Protein AF-A0A142BVZ5-F1 (afdb_monomer_lite)

pLDDT: mean 81.83, std 17.8, range [36.59, 97.19]

Radius of gyration: 28.66 Å; chains: 1; bounding box: 77×25×73 Å

Foldseek 3Di:
DDDDPDVVVVVVCVCVVVQFFDFLVVLCVVLVHDSVLLVVLVVVDDPSQWDDDPNTITGGPNVSVVSNVVVPPPPPDPPPVNVVVVVVVVVVVVVVVVVVVVVVVVVVVVVVVVVVVVVVVVVVD

Structure (mmCIF, N/CA/C/O backbone):
data_AF-A0A142BVZ5-F1
#
_entry.id   AF-A0A142BVZ5-F1
#
loop_
_atom_site.group_PDB
_atom_site.id
_atom_site.type_symbol
_atom_site.label_atom_id
_atom_site.label_alt_id
_atom_site.label_comp_id
_atom_site.label_asym_id
_atom_site.label_entity_id
_atom_site.label_seq_id
_atom_site.pdbx_PDB_ins_code
_atom_site.Cartn_x
_atom_site.Cartn_y
_atom_site.Cartn_z
_atom_site.occupancy
_atom_site.B_iso_or_equiv
_atom_site.auth_seq_id
_atom_site.auth_comp_id
_atom_site.auth_asym_id
_atom_site.auth_atom_id
_atom_site.pdbx_PDB_model_num
ATOM 1 N N . MET A 1 1 ? -53.509 12.766 3.466 1.00 37.62 1 MET A N 1
ATOM 2 C CA . MET A 1 1 ? -52.337 11.939 3.097 1.00 37.62 1 MET A CA 1
ATOM 3 C C . MET A 1 1 ? -51.128 12.455 3.871 1.00 37.62 1 MET A C 1
ATOM 5 O O . MET A 1 1 ? -50.503 13.413 3.435 1.00 37.62 1 MET A O 1
ATOM 9 N N . LEU A 1 2 ? -50.843 11.902 5.056 1.00 36.59 2 LEU A N 1
ATOM 10 C CA . LEU A 1 2 ? -49.588 12.197 5.755 1.00 36.59 2 LEU A CA 1
ATOM 11 C C . LEU A 1 2 ? -48.468 11.412 5.061 1.00 36.59 2 LEU A C 1
ATOM 13 O O . LEU A 1 2 ? -48.509 10.184 5.027 1.00 36.59 2 LEU A O 1
ATOM 17 N N . ARG A 1 3 ? -47.495 12.117 4.470 1.00 43.59 3 ARG A N 1
ATOM 18 C CA . ARG A 1 3 ? -46.252 11.508 3.979 1.00 43.59 3 ARG A CA 1
ATOM 19 C C . ARG A 1 3 ? -45.476 10.980 5.183 1.00 43.59 3 ARG A C 1
ATOM 21 O O . ARG A 1 3 ? -45.099 11.763 6.051 1.00 43.59 3 ARG A O 1
ATOM 28 N N . LEU A 1 4 ? -45.258 9.668 5.225 1.00 47.41 4 LEU A N 1
ATOM 29 C CA . LEU A 1 4 ? -44.341 9.051 6.178 1.00 47.41 4 LEU A CA 1
ATOM 30 C C . LEU A 1 4 ? -42.916 9.584 5.926 1.00 47.41 4 LEU A C 1
ATOM 32 O O . LEU A 1 4 ? -42.542 9.748 4.759 1.00 47.41 4 LEU A O 1
ATOM 36 N N . PRO A 1 5 ? -42.127 9.875 6.974 1.00 46.41 5 PRO A N 1
ATOM 37 C CA . PRO A 1 5 ? -40.738 10.286 6.816 1.00 46.41 5 PRO A CA 1
ATOM 38 C C . PRO A 1 5 ? -39.908 9.188 6.138 1.00 46.41 5 PRO A C 1
ATOM 40 O O . PRO A 1 5 ? -40.086 8.000 6.401 1.00 46.41 5 PRO A O 1
ATOM 43 N N . ASP A 1 6 ? -38.986 9.598 5.267 1.00 52.34 6 ASP A N 1
ATOM 44 C CA . ASP A 1 6 ? -38.016 8.727 4.597 1.00 52.34 6 ASP A CA 1
ATOM 45 C C . ASP A 1 6 ? -37.140 7.998 5.637 1.00 52.34 6 ASP A C 1
ATOM 47 O O . ASP A 1 6 ? -36.172 8.559 6.166 1.00 52.34 6 ASP A O 1
ATOM 51 N N . GLY A 1 7 ? -37.441 6.720 5.896 1.00 48.06 7 GLY A N 1
ATOM 52 C CA . GLY A 1 7 ? -36.741 5.872 6.874 1.00 48.06 7 GLY A CA 1
ATOM 53 C C . GLY A 1 7 ? -35.233 5.715 6.629 1.00 48.06 7 GLY A C 1
ATOM 54 O O . GLY A 1 7 ? -34.501 5.234 7.485 1.00 48.06 7 GLY A O 1
ATOM 55 N N . ASN A 1 8 ? -34.714 6.174 5.489 1.00 51.53 8 ASN A N 1
ATOM 56 C CA . ASN A 1 8 ? -33.286 6.128 5.178 1.00 51.53 8 ASN A CA 1
ATOM 57 C C . ASN A 1 8 ? -32.448 7.199 5.904 1.00 51.53 8 ASN A C 1
ATOM 59 O O . ASN A 1 8 ? -31.249 6.997 6.115 1.00 51.53 8 ASN A O 1
ATOM 63 N N . LYS A 1 9 ? -33.042 8.337 6.295 1.00 51.41 9 LYS A N 1
ATOM 64 C CA . LYS A 1 9 ? -32.324 9.387 7.046 1.00 51.41 9 LYS A CA 1
ATOM 65 C C . LYS A 1 9 ? -32.260 9.083 8.543 1.00 51.41 9 LYS A C 1
ATOM 67 O O . LYS A 1 9 ? -31.234 9.349 9.166 1.00 51.41 9 LYS A O 1
ATOM 72 N N . GLU A 1 10 ? -33.303 8.472 9.096 1.00 44.53 10 GLU A N 1
ATOM 73 C CA . GLU A 1 10 ? -33.377 8.138 10.524 1.00 44.53 10 GLU A CA 1
ATOM 74 C C . GLU A 1 10 ? -32.419 7.007 10.905 1.00 44.53 10 GLU A C 1
ATOM 76 O O . GLU A 1 10 ? -31.738 7.097 11.923 1.00 44.53 10 GLU A O 1
ATOM 81 N N . VAL A 1 11 ? -32.251 6.000 10.040 1.00 49.66 11 VAL A N 1
ATOM 82 C CA . VAL A 1 11 ? -31.308 4.894 10.279 1.00 49.66 11 VAL A CA 1
ATOM 83 C C . VAL A 1 11 ? -29.858 5.387 10.265 1.00 49.66 11 VAL A C 1
ATOM 85 O O . VAL A 1 11 ? -29.045 4.959 11.082 1.00 49.66 11 VAL A O 1
ATOM 88 N N . LYS A 1 12 ? -29.523 6.339 9.382 1.00 47.94 12 LYS A N 1
ATOM 89 C CA . LYS A 1 12 ? -28.193 6.964 9.356 1.00 47.94 12 LYS A CA 1
ATOM 90 C C . LYS A 1 12 ? -27.907 7.724 10.661 1.00 47.94 12 LYS A C 1
ATOM 92 O O . LYS A 1 12 ? -26.829 7.557 11.224 1.00 47.94 12 LYS A O 1
ATOM 97 N N . ASN A 1 13 ? -28.894 8.470 11.163 1.00 47.91 13 ASN A N 1
ATOM 98 C CA . ASN A 1 13 ? -28.795 9.185 12.437 1.00 47.91 13 ASN A CA 1
ATOM 99 C C . ASN A 1 13 ? -28.770 8.248 13.654 1.00 47.91 13 ASN A C 1
ATOM 101 O O . ASN A 1 13 ? -28.065 8.550 14.606 1.00 47.91 13 ASN A O 1
ATOM 105 N N . MET A 1 14 ? -29.460 7.102 13.643 1.00 41.81 14 MET A N 1
ATOM 106 C CA . MET A 1 14 ? -29.449 6.160 14.775 1.00 41.81 14 MET A CA 1
ATOM 107 C C . MET A 1 14 ? -28.066 5.548 15.028 1.00 41.81 14 MET A C 1
ATOM 109 O O . MET A 1 14 ? -27.658 5.430 16.179 1.00 41.81 14 MET A O 1
ATOM 113 N N . TYR A 1 15 ? -27.320 5.181 13.979 1.00 50.88 15 TYR A N 1
ATOM 114 C CA . TYR A 1 15 ? -25.990 4.577 14.148 1.00 50.88 15 TYR A CA 1
ATOM 115 C C . TYR A 1 15 ? -24.884 5.612 14.410 1.00 50.88 15 TYR A C 1
ATOM 117 O O . TYR A 1 15 ? -23.951 5.307 15.156 1.00 50.88 15 TYR A O 1
ATOM 125 N N . GLU A 1 16 ? -25.005 6.827 13.855 1.00 48.59 16 GLU A N 1
ATOM 126 C CA . GLU A 1 16 ? -24.121 7.963 14.174 1.00 48.59 16 GLU A CA 1
ATOM 127 C C . GLU A 1 16 ? -24.370 8.484 15.608 1.00 48.59 16 GLU A C 1
ATOM 129 O O . GLU A 1 16 ? -23.408 8.759 16.323 1.00 48.59 16 GLU A O 1
ATOM 134 N N . ALA A 1 17 ? -25.626 8.532 16.077 1.00 42.72 17 ALA A N 1
ATOM 135 C CA . ALA A 1 17 ? -25.983 9.001 17.424 1.00 42.72 17 ALA A CA 1
ATOM 136 C C . ALA A 1 17 ? -25.755 7.960 18.536 1.00 42.72 17 ALA A C 1
ATOM 138 O O . ALA A 1 17 ? -25.539 8.338 19.685 1.00 42.72 17 ALA A O 1
ATOM 139 N N . ALA A 1 18 ? -25.766 6.660 18.220 1.00 49.06 18 ALA A N 1
ATOM 140 C CA . ALA A 1 18 ? -25.542 5.596 19.203 1.00 49.06 18 ALA A CA 1
ATOM 141 C C . ALA A 1 18 ? -24.063 5.177 19.363 1.00 49.06 18 ALA A C 1
ATOM 143 O O . ALA A 1 18 ? -23.759 4.304 20.174 1.00 49.06 18 ALA A O 1
ATOM 144 N N . GLY A 1 19 ? -23.127 5.756 18.596 1.00 57.09 19 GLY A N 1
ATOM 145 C CA . GLY A 1 19 ? -21.690 5.464 18.728 1.00 57.09 19 GLY A CA 1
ATOM 146 C C . GLY A 1 19 ? -21.282 4.026 18.363 1.00 57.09 19 GLY A C 1
ATOM 147 O O . GLY A 1 19 ? -20.224 3.556 18.781 1.00 57.09 19 GLY A O 1
ATOM 148 N N . ILE A 1 20 ? -22.109 3.310 17.592 1.00 72.06 20 ILE A N 1
ATOM 149 C CA . ILE A 1 20 ? -21.990 1.851 17.400 1.00 72.06 20 ILE A CA 1
ATOM 150 C C . ILE A 1 20 ? -20.843 1.483 16.437 1.00 72.06 20 ILE A C 1
ATOM 152 O O . ILE A 1 20 ? -20.237 0.417 16.564 1.00 72.06 20 ILE A O 1
ATOM 156 N N . GLY A 1 21 ? -20.471 2.363 15.504 1.00 81.50 21 GLY A N 1
ATOM 157 C CA . GLY A 1 21 ? -19.311 2.129 14.645 1.00 81.50 21 GLY A CA 1
ATOM 158 C C . GLY A 1 21 ? -19.002 3.267 13.678 1.00 81.50 21 GLY A C 1
ATOM 159 O O . GLY A 1 21 ? -19.877 4.034 13.294 1.00 81.50 21 GLY A O 1
ATOM 160 N N . LYS A 1 22 ? -17.736 3.353 13.269 1.00 92.44 22 LYS A N 1
ATOM 161 C CA . LYS A 1 22 ? -17.198 4.343 12.327 1.00 92.44 22 LYS A CA 1
ATOM 162 C C . LYS A 1 22 ? -17.021 3.718 10.950 1.00 92.44 22 LYS A C 1
ATOM 164 O O . LYS A 1 22 ? -16.634 2.558 10.826 1.00 92.44 22 LYS A O 1
ATOM 169 N N . THR A 1 23 ? -17.259 4.472 9.891 1.00 93.44 23 THR A N 1
ATOM 170 C CA . THR A 1 23 ? -16.943 4.030 8.530 1.00 93.44 23 THR A CA 1
ATOM 171 C C . THR A 1 23 ? -15.434 3.863 8.345 1.00 93.44 23 THR A C 1
ATOM 173 O O . THR A 1 23 ? -14.625 4.496 9.024 1.00 93.44 23 THR A O 1
ATOM 176 N N . MET A 1 24 ? -15.023 3.069 7.350 1.00 92.19 24 MET A N 1
ATOM 177 C CA . MET A 1 24 ? -13.597 2.915 7.019 1.00 92.19 24 MET A CA 1
ATOM 178 C C . MET A 1 24 ? -12.882 4.251 6.746 1.00 92.19 24 MET A C 1
ATOM 180 O O . MET A 1 24 ? -11.690 4.356 7.006 1.00 92.19 24 MET A O 1
ATOM 184 N N . LEU A 1 25 ? -13.595 5.255 6.214 1.00 91.81 25 LEU A N 1
ATOM 185 C CA . LEU A 1 25 ? -13.030 6.578 5.930 1.00 91.81 25 LEU A CA 1
ATOM 186 C C . LEU A 1 2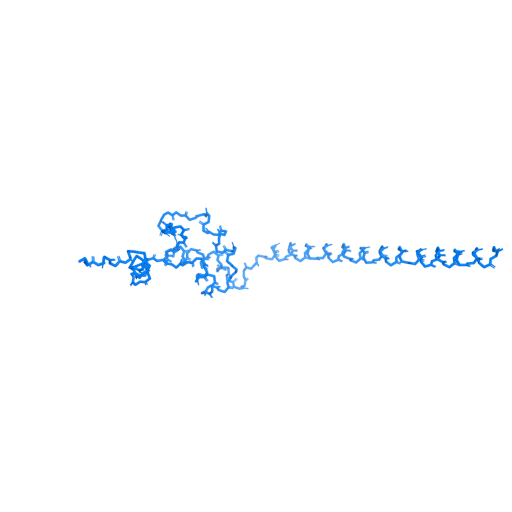5 ? -12.809 7.400 7.208 1.00 91.81 25 LEU A C 1
ATOM 188 O O . LEU A 1 25 ? -11.834 8.135 7.312 1.00 91.81 25 LEU A O 1
ATOM 192 N N . GLU A 1 26 ? -13.710 7.295 8.180 1.00 93.31 26 GLU A N 1
ATOM 193 C CA . GLU A 1 26 ? -13.549 7.974 9.468 1.00 93.31 26 GLU A CA 1
ATOM 194 C C . GLU A 1 26 ? -12.407 7.347 10.260 1.00 93.31 26 GLU A C 1
ATOM 196 O O . GLU A 1 26 ? -11.540 8.063 10.752 1.00 93.31 26 GLU A O 1
ATOM 201 N N . VAL A 1 27 ? -12.340 6.013 10.284 1.00 93.19 27 VAL A N 1
ATOM 202 C CA . VAL A 1 27 ? -11.240 5.285 10.929 1.00 93.19 27 VAL A CA 1
ATOM 203 C C . VAL A 1 27 ? -9.899 5.592 10.261 1.00 93.19 27 VAL A C 1
ATOM 205 O O . VAL A 1 27 ? -8.903 5.767 10.956 1.00 93.19 27 VAL A O 1
ATOM 208 N N . SER A 1 28 ? -9.851 5.705 8.929 1.00 91.69 28 SER A N 1
ATOM 209 C CA . SER A 1 28 ? -8.610 6.042 8.221 1.00 91.69 28 SER A CA 1
ATOM 210 C C . SER A 1 28 ? -8.115 7.448 8.573 1.00 91.69 28 SER A C 1
ATOM 212 O O . SER A 1 28 ? -6.924 7.636 8.806 1.00 91.69 28 SER A O 1
ATOM 214 N N . LYS A 1 29 ? -9.031 8.423 8.666 1.00 91.06 29 LYS A N 1
ATOM 215 C CA . LYS A 1 29 ? -8.713 9.799 9.078 1.00 91.06 29 LYS A CA 1
ATOM 216 C C . LYS A 1 29 ? -8.256 9.868 10.536 1.00 91.06 29 LYS A C 1
ATOM 218 O O . LYS A 1 29 ? -7.262 10.521 10.819 1.00 91.06 29 LYS A O 1
ATOM 223 N N . GLU A 1 30 ? -8.945 9.174 11.440 1.00 90.81 30 GLU A N 1
ATOM 224 C CA . GLU A 1 30 ? -8.607 9.137 12.869 1.00 90.81 30 GLU A CA 1
ATOM 225 C C . GLU A 1 30 ? -7.239 8.502 13.138 1.00 90.81 30 GLU A C 1
ATOM 227 O O . GLU A 1 30 ? -6.494 8.973 13.993 1.00 90.81 30 GLU A O 1
ATOM 232 N N . LEU A 1 31 ? -6.907 7.425 12.422 1.00 88.00 31 LEU A N 1
ATOM 233 C CA . LEU A 1 31 ? -5.663 6.683 12.623 1.00 88.00 31 LEU A CA 1
ATOM 234 C C . LEU A 1 31 ? -4.503 7.183 11.747 1.00 88.00 31 LEU A C 1
ATOM 236 O O . LEU A 1 31 ? -3.395 6.673 11.887 1.00 88.00 31 LEU A O 1
ATOM 240 N N . GLY A 1 32 ? -4.737 8.151 10.855 1.00 85.44 32 GLY A N 1
ATOM 241 C CA . GLY A 1 32 ? -3.710 8.687 9.957 1.00 85.44 32 GLY A CA 1
ATOM 242 C C . GLY A 1 32 ? -3.167 7.663 8.953 1.00 85.44 32 GLY A C 1
ATOM 243 O O . GLY A 1 32 ? -1.992 7.710 8.604 1.00 85.44 32 GLY A O 1
ATOM 244 N N . VAL A 1 33 ? -3.999 6.717 8.504 1.00 86.75 33 VAL A N 1
ATOM 245 C CA . VAL A 1 33 ? -3.617 5.652 7.556 1.00 86.75 33 VAL A CA 1
ATOM 246 C C . VAL A 1 33 ? -4.489 5.677 6.305 1.00 86.75 33 VAL A C 1
ATOM 248 O O . VAL A 1 33 ? -5.544 6.308 6.278 1.00 86.75 33 VAL A O 1
ATOM 251 N N . SER A 1 34 ? -4.084 4.962 5.253 1.00 89.31 34 SER A N 1
ATOM 252 C CA . SER A 1 34 ? -4.913 4.835 4.053 1.00 89.31 34 SER A CA 1
ATOM 253 C C . SER A 1 34 ? -6.157 3.974 4.307 1.00 89.31 34 SER A C 1
ATOM 255 O O . SER A 1 34 ? -6.177 3.071 5.151 1.00 89.31 34 SER A O 1
ATOM 257 N N . LYS A 1 35 ? -7.215 4.213 3.527 1.00 91.81 35 LYS A N 1
ATOM 258 C CA . LYS A 1 35 ? -8.447 3.413 3.585 1.00 91.81 35 LYS A CA 1
ATOM 259 C C . LYS A 1 35 ? -8.199 1.935 3.249 1.00 91.81 35 LYS A C 1
ATOM 261 O O . LYS A 1 35 ? -8.905 1.070 3.763 1.00 91.81 35 LYS A O 1
ATOM 266 N N . ASP A 1 36 ? -7.185 1.635 2.438 1.00 90.44 36 ASP A N 1
ATOM 267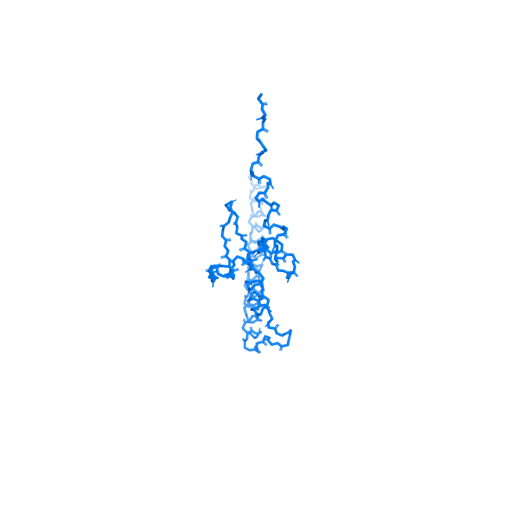 C CA . ASP A 1 36 ? -6.806 0.260 2.096 1.00 90.44 36 ASP A CA 1
ATOM 268 C C . ASP A 1 36 ? -6.163 -0.487 3.263 1.00 90.44 36 ASP A C 1
ATOM 270 O O . ASP A 1 36 ? -6.442 -1.672 3.444 1.00 90.44 36 ASP A O 1
ATOM 274 N N . VAL A 1 37 ? -5.392 0.200 4.111 1.00 88.19 37 VAL A N 1
ATOM 275 C CA . VAL A 1 37 ? -4.880 -0.377 5.365 1.00 88.19 37 VAL A CA 1
ATOM 276 C C . VAL A 1 37 ? -6.046 -0.754 6.277 1.00 88.19 37 VAL A C 1
ATOM 278 O O . VAL A 1 37 ? -6.119 -1.879 6.774 1.00 88.19 37 VAL A O 1
ATOM 281 N N . VAL A 1 38 ? -7.023 0.142 6.429 1.00 92.62 38 VAL A N 1
ATOM 282 C CA . VAL A 1 38 ? -8.243 -0.145 7.199 1.00 92.62 38 VAL A CA 1
ATOM 283 C C . VAL A 1 38 ? -8.993 -1.346 6.607 1.00 92.62 38 VAL A C 1
ATOM 285 O O . VAL A 1 38 ? -9.375 -2.255 7.344 1.00 92.62 38 VAL A O 1
ATOM 288 N N . LYS A 1 39 ? -9.143 -1.405 5.276 1.00 93.50 39 LYS A N 1
ATOM 289 C CA . LYS A 1 39 ? -9.773 -2.529 4.562 1.00 93.50 39 LYS A CA 1
ATOM 290 C C . LYS A 1 39 ? -9.023 -3.846 4.776 1.00 93.50 39 LYS A C 1
ATOM 292 O O . LYS A 1 39 ? -9.660 -4.882 4.941 1.00 93.50 39 LYS A O 1
ATOM 297 N N . TYR A 1 40 ? -7.691 -3.830 4.777 1.00 93.06 40 TYR A N 1
ATOM 298 C CA . TYR A 1 40 ? -6.865 -5.013 5.023 1.00 93.06 40 TYR A CA 1
ATOM 299 C C . TYR A 1 40 ? -7.134 -5.618 6.406 1.00 93.06 40 TYR A C 1
ATOM 301 O O . TYR A 1 40 ? -7.342 -6.827 6.517 1.00 93.06 40 TYR A O 1
ATOM 309 N N . HIS A 1 41 ? -7.200 -4.783 7.445 1.00 91.56 41 HIS A N 1
ATOM 310 C CA . HIS A 1 41 ? -7.530 -5.247 8.792 1.00 91.56 41 HIS A CA 1
ATOM 311 C C . HIS A 1 41 ? -8.995 -5.672 8.917 1.00 91.56 41 HIS A C 1
ATOM 313 O O . HIS A 1 41 ? -9.276 -6.695 9.539 1.00 91.56 41 HIS A O 1
ATOM 319 N N . GLN A 1 42 ? -9.916 -4.941 8.283 1.00 93.19 42 GLN A N 1
ATOM 320 C CA . GLN A 1 42 ? -11.346 -5.245 8.309 1.00 93.19 42 GLN A CA 1
ATOM 321 C C . GLN A 1 42 ? -11.669 -6.637 7.748 1.00 93.19 42 GLN A C 1
ATOM 323 O O . GLN A 1 42 ? -12.526 -7.321 8.298 1.00 93.19 42 GLN A O 1
ATOM 328 N N . ARG A 1 43 ? -10.948 -7.120 6.726 1.00 91.19 43 ARG A N 1
ATOM 329 C CA . ARG A 1 43 ? -11.138 -8.484 6.183 1.00 91.19 43 ARG A CA 1
ATOM 330 C C . ARG A 1 43 ? -10.909 -9.604 7.205 1.00 91.19 43 ARG A C 1
ATOM 332 O O . ARG A 1 43 ? -11.347 -10.722 6.971 1.00 91.19 43 ARG A O 1
ATOM 339 N N . LYS A 1 44 ? -10.204 -9.319 8.303 1.00 89.88 44 LYS A N 1
ATOM 340 C CA . LYS A 1 44 ? -9.872 -10.274 9.373 1.00 89.88 44 LYS A CA 1
ATOM 341 C C . LYS A 1 44 ? -10.713 -10.049 10.637 1.00 89.88 44 LYS A C 1
ATOM 343 O O . LYS A 1 44 ? -10.362 -10.559 11.702 1.00 89.88 44 LYS A O 1
ATOM 348 N N . MET A 1 45 ? -11.760 -9.228 10.546 1.00 91.62 45 MET A N 1
ATOM 349 C CA . MET A 1 45 ? -12.621 -8.886 11.673 1.00 91.62 45 MET A CA 1
ATOM 350 C C . MET A 1 45 ? -13.818 -9.821 11.791 1.00 91.62 45 MET A C 1
ATOM 352 O O . MET A 1 45 ? -14.356 -10.293 10.792 1.00 91.62 45 MET A O 1
ATOM 356 N N . ASN A 1 46 ? -14.254 -10.049 13.027 1.00 91.69 46 ASN A N 1
ATOM 357 C CA . ASN A 1 46 ? -15.516 -10.730 13.318 1.00 91.69 46 ASN A CA 1
ATOM 358 C C . ASN A 1 46 ? -16.683 -9.725 13.429 1.00 91.69 46 ASN A C 1
ATOM 360 O O . ASN A 1 46 ? -16.492 -8.509 13.335 1.00 91.69 46 ASN A O 1
ATOM 364 N N . SER A 1 47 ? -17.895 -10.235 13.653 1.00 86.31 47 SER A N 1
ATOM 365 C CA . SER A 1 47 ? -19.128 -9.441 13.778 1.00 86.31 47 SER A CA 1
ATOM 366 C C . SER A 1 47 ? -19.127 -8.443 14.942 1.00 86.31 47 SER A C 1
ATOM 368 O O . SER A 1 47 ? -19.854 -7.456 14.895 1.00 86.31 47 SER A O 1
ATOM 370 N N . ASN A 1 48 ? -18.305 -8.668 15.971 1.00 88.06 48 ASN A N 1
ATOM 371 C CA . ASN A 1 48 ? -18.183 -7.765 17.121 1.00 88.06 48 ASN A CA 1
ATOM 372 C C . ASN A 1 48 ? -17.216 -6.602 16.834 1.00 88.06 48 ASN A C 1
ATOM 374 O O . ASN A 1 48 ? -17.212 -5.589 17.533 1.00 88.06 48 ASN A O 1
ATOM 378 N N . GLU A 1 49 ? -16.381 -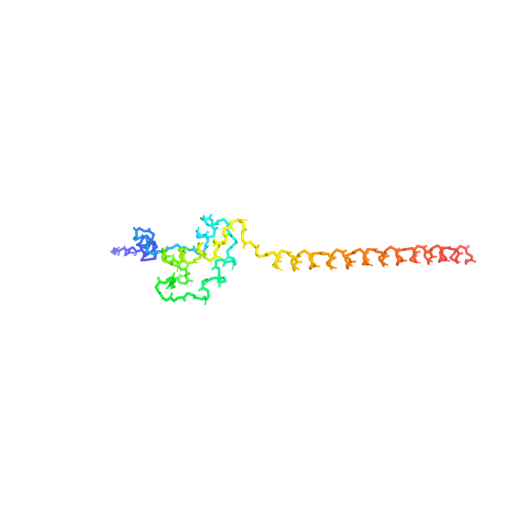6.742 15.805 1.00 90.88 49 GLU A N 1
ATOM 379 C CA . GLU A 1 49 ? -15.345 -5.789 15.406 1.00 90.88 49 GLU A CA 1
ATOM 380 C C . GLU A 1 49 ? -15.752 -4.979 14.165 1.00 90.88 49 GLU A C 1
ATOM 382 O O . GLU A 1 49 ? -15.392 -3.807 14.037 1.00 90.88 49 GLU A O 1
ATOM 387 N N . SER A 1 50 ? -16.526 -5.576 13.255 1.00 93.38 50 SER A N 1
ATOM 388 C CA . SER A 1 50 ? -17.099 -4.883 12.102 1.00 93.38 50 SER A CA 1
ATOM 389 C C . SER A 1 50 ? -18.449 -5.463 11.703 1.00 93.38 50 SER A C 1
ATOM 391 O O . SER A 1 50 ? -18.679 -6.664 11.822 1.00 93.38 50 SER A O 1
ATOM 393 N N . PHE A 1 51 ? -19.318 -4.615 11.165 1.00 91.25 51 PHE A N 1
ATOM 394 C CA . PHE A 1 51 ? -20.622 -5.020 10.653 1.00 91.25 51 PHE A CA 1
ATOM 395 C C . PHE A 1 51 ? -20.974 -4.252 9.379 1.00 91.25 51 PHE A C 1
ATOM 397 O O . PHE A 1 51 ? -20.394 -3.207 9.067 1.00 91.25 51 PHE A O 1
ATOM 404 N N . LYS A 1 52 ? -21.930 -4.785 8.615 1.00 91.19 52 LYS A N 1
ATOM 405 C CA . LYS A 1 52 ? -22.453 -4.150 7.404 1.00 91.19 52 LYS A CA 1
ATOM 406 C C . LYS A 1 52 ? -23.871 -3.653 7.665 1.00 91.19 52 LYS A C 1
ATOM 408 O O . LYS A 1 52 ? -24.719 -4.433 8.079 1.00 91.19 52 LYS A O 1
ATOM 413 N N . ALA A 1 53 ? -24.129 -2.383 7.379 1.00 86.88 53 ALA A N 1
ATOM 414 C CA . ALA A 1 53 ? -25.451 -1.765 7.467 1.00 86.88 53 ALA A CA 1
ATOM 415 C C . ALA A 1 53 ? -25.651 -0.833 6.265 1.00 86.88 53 ALA A C 1
ATOM 417 O O . ALA A 1 53 ? -24.725 -0.127 5.865 1.00 86.88 53 ALA A O 1
ATOM 418 N N . ASN A 1 54 ? -26.831 -0.862 5.639 1.00 84.88 54 ASN A N 1
ATOM 419 C CA . ASN A 1 54 ? -27.169 -0.043 4.461 1.00 84.88 54 ASN A CA 1
ATOM 420 C C . ASN A 1 54 ? -26.096 -0.077 3.351 1.00 84.88 54 ASN A C 1
ATOM 422 O O . ASN A 1 54 ? -25.697 0.949 2.803 1.00 84.88 54 ASN A O 1
ATOM 426 N N . GLY A 1 55 ? -25.554 -1.268 3.068 1.00 84.12 55 GLY A N 1
ATOM 427 C CA . GLY A 1 55 ? -24.509 -1.459 2.055 1.00 84.12 55 GLY A CA 1
ATOM 428 C C . GLY A 1 55 ? -23.112 -0.952 2.444 1.00 84.12 55 GLY A C 1
ATOM 429 O O . GLY A 1 55 ? -22.159 -1.211 1.710 1.00 84.12 55 GLY A O 1
ATOM 430 N N . LYS A 1 56 ? -22.954 -0.292 3.596 1.00 86.94 56 LYS A N 1
ATOM 431 C CA . LYS A 1 56 ? -21.687 0.250 4.102 1.00 86.94 56 LYS A CA 1
ATOM 432 C C . LYS A 1 56 ? -21.119 -0.620 5.217 1.00 86.94 56 LYS A C 1
ATOM 434 O O . LYS A 1 56 ? -21.857 -1.275 5.945 1.00 86.94 56 LYS A O 1
ATOM 439 N N . ILE A 1 57 ? -19.794 -0.618 5.337 1.00 89.75 57 ILE A N 1
ATOM 440 C CA . ILE A 1 57 ? -19.080 -1.306 6.415 1.00 89.75 57 ILE A CA 1
ATOM 441 C C . ILE A 1 57 ? -18.769 -0.298 7.515 1.00 89.75 57 ILE A C 1
ATOM 443 O O . ILE A 1 57 ? -18.196 0.764 7.245 1.00 89.75 57 ILE A O 1
ATOM 447 N N . TYR A 1 58 ? -19.109 -0.684 8.736 1.00 93.06 58 TYR A N 1
ATOM 448 C CA . TYR A 1 58 ? -18.844 0.043 9.962 1.00 93.06 58 TYR A CA 1
ATOM 449 C C . TYR A 1 58 ? -17.907 -0.781 10.841 1.00 93.06 58 TYR A C 1
ATOM 451 O O . TYR A 1 58 ? -17.999 -2.007 10.909 1.00 93.06 58 TYR A O 1
ATOM 459 N N . ILE A 1 59 ? -16.980 -0.094 11.490 1.00 93.81 59 ILE A N 1
ATOM 460 C CA . ILE A 1 59 ? -15.982 -0.653 12.390 1.00 93.81 59 ILE A CA 1
ATOM 461 C C . ILE A 1 59 ? -16.357 -0.216 13.797 1.00 93.81 59 ILE A C 1
ATOM 463 O O . ILE A 1 59 ? -16.459 0.981 14.071 1.00 93.81 59 ILE A O 1
ATOM 467 N N . THR A 1 60 ? -16.576 -1.178 14.683 1.00 94.12 60 THR A N 1
ATOM 468 C CA . THR A 1 60 ? -16.936 -0.895 16.075 1.00 94.12 60 THR A CA 1
ATOM 469 C C . THR A 1 60 ? -15.732 -0.312 16.823 1.00 94.12 60 THR A C 1
ATOM 471 O O . THR A 1 60 ? -14.589 -0.457 16.373 1.00 94.12 60 THR A O 1
ATOM 474 N N . PRO A 1 61 ? -15.921 0.296 18.006 1.00 91.25 61 PRO A N 1
ATOM 475 C CA . PRO A 1 61 ? -14.800 0.732 18.840 1.00 91.25 61 PRO A CA 1
ATOM 476 C C . PRO A 1 61 ? -13.777 -0.385 19.129 1.00 91.25 61 PRO A C 1
ATOM 478 O O . PRO A 1 61 ? -12.570 -0.133 19.146 1.00 91.25 61 PRO A O 1
ATOM 481 N N . ALA A 1 62 ? -14.237 -1.634 19.282 1.00 90.19 62 ALA A N 1
ATOM 482 C CA . ALA A 1 62 ? -13.368 -2.801 19.443 1.00 90.19 62 ALA A CA 1
ATOM 483 C C . ALA A 1 62 ? -12.533 -3.074 18.179 1.00 90.19 62 ALA A C 1
ATOM 485 O O . ALA A 1 62 ? -11.318 -3.276 18.272 1.00 90.19 62 ALA A O 1
ATOM 486 N N . GLY A 1 63 ? -13.150 -2.996 16.995 1.00 91.88 63 GLY A N 1
ATOM 487 C CA . GLY A 1 63 ? -12.447 -3.094 15.716 1.00 91.88 63 GLY A CA 1
ATOM 488 C C . GLY A 1 63 ? -11.412 -1.981 15.527 1.00 91.88 63 GLY A C 1
ATOM 489 O O . GLY A 1 63 ? -10.279 -2.255 15.129 1.00 91.88 63 GLY A O 1
ATOM 490 N N . VAL A 1 64 ? -11.744 -0.738 15.897 1.00 92.25 64 VAL A N 1
ATOM 491 C CA . VAL A 1 64 ? -10.802 0.396 15.849 1.00 92.25 64 VAL A CA 1
ATOM 492 C C . VAL A 1 64 ? -9.615 0.157 16.781 1.00 92.25 64 VAL A C 1
ATOM 494 O O . VAL A 1 64 ? -8.470 0.346 16.369 1.00 92.25 64 VAL A O 1
ATOM 497 N N . LYS A 1 65 ? -9.848 -0.329 18.009 1.00 90.25 65 LYS A N 1
ATOM 498 C CA . LYS A 1 65 ? -8.778 -0.669 18.961 1.00 90.25 65 LYS A CA 1
ATOM 499 C C . LYS A 1 65 ? -7.867 -1.776 18.423 1.00 90.25 65 LYS A C 1
ATOM 501 O O . LYS A 1 65 ? -6.652 -1.678 18.558 1.00 90.25 65 LYS A O 1
ATOM 506 N N . LYS A 1 66 ? -8.426 -2.789 17.754 1.00 90.06 66 LYS A N 1
ATOM 507 C CA . LYS A 1 66 ? -7.655 -3.862 17.105 1.00 90.06 66 LYS A CA 1
ATOM 508 C C . LYS A 1 66 ? -6.777 -3.346 15.966 1.00 90.06 66 LYS A C 1
ATOM 510 O O . LYS A 1 66 ? -5.609 -3.730 15.890 1.00 90.06 66 LYS A O 1
ATOM 515 N N . ILE A 1 67 ? -7.297 -2.450 15.120 1.00 90.06 67 ILE A N 1
ATOM 516 C CA . ILE A 1 67 ? -6.491 -1.782 14.084 1.00 90.06 67 ILE A CA 1
ATOM 517 C C . ILE A 1 67 ? -5.389 -0.967 14.753 1.00 90.06 67 ILE A C 1
ATOM 519 O O . ILE A 1 67 ? -4.223 -1.144 14.430 1.00 90.06 67 ILE A O 1
ATOM 523 N N . LYS A 1 68 ? -5.734 -0.131 15.736 1.00 88.00 68 LYS A N 1
ATOM 524 C CA . LYS A 1 68 ? -4.776 0.713 16.456 1.00 88.00 68 LYS A CA 1
ATOM 525 C C . LYS A 1 68 ? -3.657 -0.101 17.108 1.00 88.00 68 LYS A C 1
ATOM 527 O O . LYS A 1 68 ? -2.509 0.308 17.023 1.00 88.00 68 LYS A O 1
ATOM 532 N N . ASN A 1 69 ? -3.964 -1.255 17.697 1.00 84.88 69 ASN A N 1
ATOM 533 C CA . ASN A 1 69 ? -2.963 -2.163 18.266 1.00 84.88 69 ASN A CA 1
ATOM 534 C C . ASN A 1 69 ? -2.111 -2.843 17.188 1.00 84.88 69 ASN A C 1
ATOM 536 O O . ASN A 1 69 ? -0.931 -3.067 17.403 1.00 84.88 69 ASN A O 1
ATOM 540 N N . SER A 1 70 ? -2.691 -3.148 16.026 1.00 81.44 70 SER A N 1
ATOM 541 C CA . SER A 1 70 ? -1.939 -3.708 14.895 1.00 81.44 70 SER A CA 1
ATOM 542 C C . SER A 1 70 ? -1.018 -2.673 14.235 1.00 81.44 70 SER A C 1
ATOM 544 O O . SER A 1 70 ? 0.018 -3.037 13.687 1.00 81.44 70 SER A O 1
ATOM 546 N N . LEU A 1 71 ? -1.411 -1.394 14.272 1.00 80.44 71 LEU A N 1
ATOM 547 C CA . LEU A 1 71 ? -0.629 -0.255 13.784 1.00 80.44 71 LEU A CA 1
ATOM 548 C C . LEU A 1 71 ? 0.422 0.207 14.791 1.00 80.44 71 LEU A C 1
ATOM 550 O O . LEU A 1 71 ? 1.475 0.688 14.384 1.00 80.44 71 LEU A O 1
ATOM 554 N N . ARG A 1 72 ? 0.144 0.072 16.096 1.00 65.88 72 ARG A N 1
ATOM 555 C CA . ARG A 1 72 ? 1.132 0.240 17.162 1.00 65.88 72 ARG A CA 1
ATOM 556 C C . ARG A 1 72 ? 2.109 -0.929 1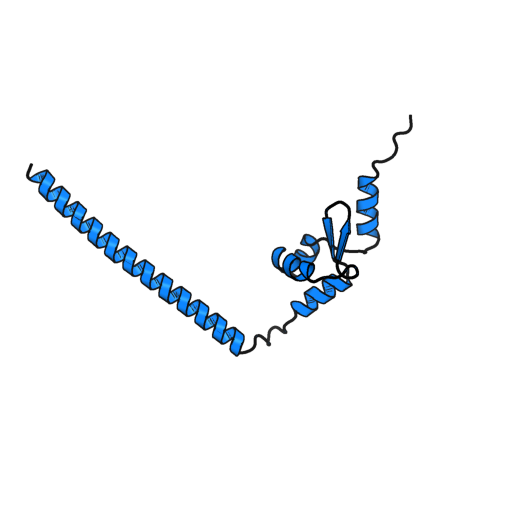7.112 1.00 65.88 72 ARG A C 1
ATOM 558 O O . ARG A 1 72 ? 2.049 -1.856 17.907 1.00 65.88 72 ARG A O 1
ATOM 565 N N . LYS A 1 73 ? 3.028 -0.845 16.161 1.00 58.59 73 LYS A N 1
ATOM 566 C CA . LYS A 1 73 ? 4.419 -1.099 16.483 1.00 58.59 73 LYS A CA 1
ATOM 567 C C . LYS A 1 73 ? 4.931 0.224 16.999 1.00 58.59 73 LYS A C 1
ATOM 569 O O . LYS A 1 73 ? 4.808 1.252 16.334 1.00 58.59 73 LYS A O 1
ATOM 574 N N . ASP A 1 74 ? 5.359 0.210 18.241 1.00 55.53 74 ASP A N 1
ATOM 575 C CA . ASP A 1 74 ? 6.102 1.285 18.876 1.00 55.53 74 ASP A CA 1
ATOM 576 C C . ASP A 1 74 ? 7.082 1.822 17.825 1.00 55.53 74 ASP A C 1
ATOM 578 O O . ASP A 1 74 ? 7.696 1.033 17.105 1.00 55.53 74 ASP A O 1
ATOM 582 N N . LYS A 1 75 ? 7.169 3.146 17.649 1.00 50.53 75 LYS A N 1
ATOM 583 C CA . LYS A 1 75 ? 7.981 3.771 16.583 1.00 50.53 75 LYS A CA 1
ATOM 584 C C . LYS A 1 75 ? 9.456 3.312 16.578 1.00 50.53 75 LYS A C 1
ATOM 586 O O . LYS A 1 75 ? 10.164 3.605 15.626 1.00 50.53 75 LYS A O 1
ATOM 591 N N . GLU A 1 76 ? 9.876 2.594 17.615 1.00 54.69 76 GLU A N 1
ATOM 592 C CA . GLU A 1 76 ? 11.200 2.028 17.869 1.00 54.69 76 GLU A CA 1
ATOM 593 C C . GLU A 1 76 ? 11.335 0.528 17.507 1.00 5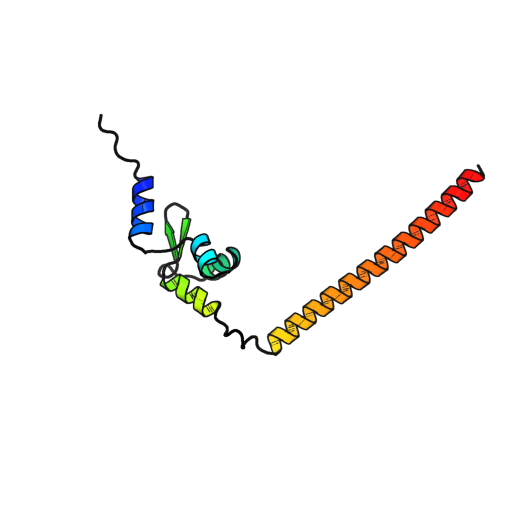4.69 76 GLU A C 1
ATOM 595 O O . GLU A 1 76 ? 12.412 -0.033 17.666 1.00 54.69 76 GLU A O 1
ATOM 600 N N . PHE A 1 77 ? 10.282 -0.147 17.019 1.00 48.34 77 PHE A N 1
ATOM 601 C CA . PHE A 1 77 ? 10.251 -1.612 16.841 1.00 48.34 77 PHE A CA 1
ATOM 602 C C . PHE A 1 77 ? 9.867 -2.067 15.422 1.00 48.34 77 PHE A C 1
ATOM 604 O O . PHE A 1 77 ? 9.082 -3.006 15.225 1.00 48.34 77 PHE A O 1
ATOM 611 N N . TYR A 1 78 ? 10.456 -1.470 14.387 1.00 56.38 78 TYR A N 1
ATOM 612 C CA . TYR A 1 78 ? 10.738 -2.304 13.222 1.00 56.38 78 TYR A CA 1
ATOM 613 C C . TYR A 1 78 ? 11.919 -3.191 13.604 1.00 56.38 78 TYR A C 1
ATOM 615 O O . TYR A 1 78 ? 12.951 -2.703 14.051 1.00 56.38 78 TYR A O 1
ATOM 623 N N . SER A 1 79 ? 11.752 -4.515 13.526 1.00 65.00 79 SER A N 1
ATOM 624 C CA . SER A 1 79 ? 12.881 -5.401 13.797 1.00 65.00 79 SER A CA 1
ATOM 625 C C . SER A 1 79 ? 14.010 -5.027 12.840 1.00 65.00 79 SER A C 1
ATOM 627 O O . SER A 1 79 ? 13.747 -4.794 11.661 1.00 65.00 79 SER A O 1
ATOM 629 N N . VAL A 1 80 ? 15.256 -5.008 13.317 1.00 65.75 80 VAL A N 1
ATOM 630 C CA . VAL A 1 80 ? 16.435 -4.728 12.474 1.00 65.75 80 VAL A CA 1
ATOM 631 C C . VAL A 1 80 ? 16.394 -5.570 11.190 1.00 65.75 80 VAL A C 1
ATOM 633 O O . VAL A 1 80 ? 16.672 -5.084 10.105 1.00 65.75 80 VAL A O 1
ATOM 636 N N . THR A 1 81 ? 15.905 -6.811 11.280 1.00 72.31 81 THR A N 1
ATOM 637 C CA . THR A 1 81 ? 15.690 -7.706 10.133 1.00 72.31 81 THR A CA 1
ATOM 638 C C . THR A 1 81 ? 14.674 -7.198 9.105 1.00 72.31 81 THR A C 1
ATOM 640 O O . THR A 1 81 ? 14.855 -7.421 7.910 1.00 72.31 81 THR A O 1
ATOM 643 N N . PHE A 1 82 ? 13.600 -6.538 9.540 1.00 74.62 82 PHE A N 1
ATOM 644 C CA . PHE A 1 82 ? 12.622 -5.926 8.647 1.00 74.62 82 PHE A CA 1
ATOM 645 C C . PHE A 1 82 ? 13.217 -4.701 7.960 1.00 74.62 82 PHE A C 1
ATOM 647 O O . PHE A 1 82 ? 13.099 -4.591 6.744 1.00 74.62 82 PHE A O 1
ATOM 654 N N . GLU A 1 83 ? 13.889 -3.828 8.711 1.00 77.50 83 GLU A N 1
ATOM 655 C CA . GLU A 1 83 ? 14.535 -2.640 8.147 1.00 77.50 83 GLU A CA 1
ATOM 656 C C . GLU A 1 83 ? 15.621 -3.028 7.145 1.00 77.50 83 GLU A C 1
ATOM 658 O O . GLU A 1 83 ? 15.599 -2.552 6.015 1.00 77.50 83 GLU A O 1
ATOM 663 N N . SER A 1 84 ? 16.502 -3.972 7.491 1.00 79.69 84 SER A N 1
ATOM 664 C CA . SER A 1 84 ? 17.531 -4.473 6.575 1.00 79.69 84 SER A CA 1
ATOM 665 C C . SER A 1 84 ? 16.933 -5.096 5.314 1.00 79.69 84 SER A C 1
ATOM 667 O O . SER A 1 84 ? 17.427 -4.849 4.217 1.00 79.69 84 SER A O 1
ATOM 669 N N . LYS A 1 85 ? 15.843 -5.869 5.436 1.00 84.69 85 LYS A N 1
ATOM 670 C CA . LYS A 1 85 ? 15.159 -6.443 4.268 1.00 84.69 85 LYS A CA 1
ATOM 671 C C . LYS A 1 85 ? 14.551 -5.358 3.380 1.00 84.69 85 LYS A C 1
ATOM 673 O O . LYS A 1 85 ? 14.614 -5.465 2.160 1.00 84.69 85 LYS A O 1
ATOM 678 N N . LEU A 1 86 ? 13.965 -4.330 3.983 1.00 87.25 86 LEU A N 1
ATOM 679 C CA . LEU A 1 86 ? 13.330 -3.233 3.262 1.00 87.25 86 LEU A CA 1
ATOM 680 C C . LEU A 1 86 ? 14.379 -2.354 2.565 1.00 87.25 86 LEU A C 1
ATOM 682 O O . LEU A 1 86 ? 14.203 -2.012 1.400 1.00 87.25 86 LEU A O 1
ATOM 686 N N . MET A 1 87 ? 15.502 -2.079 3.230 1.00 88.38 87 MET A N 1
ATOM 687 C CA . MET A 1 87 ? 16.648 -1.386 2.637 1.00 88.38 87 MET A CA 1
ATOM 688 C C . MET A 1 87 ? 17.247 -2.170 1.468 1.00 88.38 87 MET A C 1
ATOM 690 O O . MET A 1 87 ? 17.413 -1.604 0.395 1.00 88.38 87 MET A O 1
ATOM 694 N N . SER A 1 88 ? 17.452 -3.482 1.621 1.00 89.88 88 SER A N 1
ATOM 695 C CA . SER A 1 88 ? 17.923 -4.342 0.526 1.00 89.88 88 SER A CA 1
ATOM 696 C C . SER A 1 88 ? 16.991 -4.293 -0.689 1.00 89.88 88 SER A C 1
ATOM 698 O O . SER A 1 88 ? 17.464 -4.168 -1.813 1.00 89.88 88 SER A O 1
ATOM 700 N N . GLN A 1 89 ? 15.670 -4.322 -0.485 1.00 93.50 89 GLN A N 1
ATOM 701 C CA . GLN A 1 89 ? 14.712 -4.199 -1.589 1.00 93.50 89 GLN A CA 1
ATOM 702 C C . GLN A 1 89 ? 14.756 -2.821 -2.261 1.00 93.50 89 GLN A C 1
ATOM 704 O O . GLN A 1 89 ? 14.578 -2.724 -3.474 1.00 93.50 89 GLN A O 1
ATOM 709 N N . ILE A 1 90 ? 14.979 -1.752 -1.492 1.00 94.19 90 ILE A N 1
ATOM 710 C CA . ILE A 1 90 ? 15.149 -0.399 -2.036 1.00 94.19 90 ILE A CA 1
ATOM 711 C C . ILE A 1 90 ? 16.423 -0.317 -2.877 1.00 94.19 90 ILE A C 1
ATOM 713 O O . ILE A 1 90 ? 16.399 0.274 -3.957 1.00 94.19 90 ILE A O 1
ATOM 717 N N . ASP A 1 91 ? 17.516 -0.911 -2.411 1.00 93.56 91 ASP A N 1
ATOM 718 C CA . ASP A 1 91 ? 18.788 -0.895 -3.127 1.00 93.56 91 ASP A CA 1
ATOM 719 C C . ASP A 1 91 ? 18.710 -1.702 -4.431 1.00 93.56 91 ASP A C 1
ATOM 721 O O . ASP A 1 91 ? 19.155 -1.216 -5.473 1.00 93.56 91 ASP A O 1
ATOM 725 N N . ASP A 1 92 ? 18.029 -2.853 -4.426 1.00 94.12 92 ASP A N 1
ATOM 726 C CA . ASP A 1 92 ? 17.746 -3.625 -5.643 1.00 94.12 92 ASP A CA 1
ATOM 727 C C . ASP A 1 92 ? 16.922 -2.811 -6.653 1.00 94.12 92 ASP A C 1
ATOM 729 O O . ASP A 1 92 ? 17.216 -2.788 -7.852 1.00 94.12 92 ASP A O 1
ATOM 733 N N . LEU A 1 93 ? 15.889 -2.102 -6.182 1.00 94.81 93 LEU A N 1
ATOM 734 C CA . LEU A 1 93 ? 15.071 -1.234 -7.033 1.00 94.81 93 LEU A CA 1
ATOM 735 C C . LEU A 1 93 ? 15.895 -0.093 -7.639 1.00 94.81 93 LEU A C 1
ATOM 737 O O . LEU A 1 93 ? 15.764 0.184 -8.831 1.00 94.81 93 LEU A O 1
ATOM 741 N N . ARG A 1 94 ? 16.767 0.539 -6.847 1.00 92.56 94 ARG A N 1
ATOM 742 C CA . ARG A 1 94 ? 17.660 1.611 -7.311 1.00 92.56 94 ARG A CA 1
ATOM 743 C C . ARG A 1 94 ? 18.665 1.112 -8.342 1.00 92.56 94 ARG A C 1
ATOM 745 O O . ARG A 1 94 ? 18.866 1.775 -9.354 1.00 92.56 94 ARG A O 1
ATOM 752 N N . SER A 1 95 ? 19.259 -0.058 -8.115 1.00 93.56 95 SER A N 1
ATOM 753 C CA . SER A 1 95 ? 20.193 -0.674 -9.062 1.00 93.56 95 SER A CA 1
ATOM 754 C C . SER A 1 95 ? 19.514 -0.980 -10.400 1.00 93.56 95 SER A C 1
ATOM 756 O O . SER A 1 95 ? 20.030 -0.627 -11.462 1.00 93.56 95 SER A O 1
ATOM 758 N N . ASN A 1 96 ? 18.303 -1.544 -10.356 1.00 93.94 96 ASN A N 1
ATOM 759 C CA . ASN A 1 96 ? 17.514 -1.810 -11.557 1.00 93.94 96 ASN A CA 1
ATOM 760 C C . ASN A 1 96 ? 17.143 -0.526 -12.307 1.00 93.94 96 ASN A C 1
ATOM 762 O O . ASN A 1 96 ? 17.214 -0.493 -13.536 1.00 93.94 96 ASN A O 1
ATOM 766 N N . GLN A 1 97 ? 16.769 0.532 -11.583 1.00 95.38 97 GLN A N 1
ATOM 767 C CA . GLN A 1 97 ? 16.477 1.828 -12.188 1.00 95.38 97 GLN A CA 1
ATOM 768 C C . GLN A 1 97 ? 17.709 2.393 -12.908 1.00 95.38 97 GLN A C 1
ATOM 770 O O . GLN A 1 97 ? 17.613 2.746 -14.082 1.00 95.38 97 GLN A O 1
ATOM 775 N N . TRP A 1 98 ? 18.868 2.393 -12.246 1.00 94.69 98 TRP A N 1
ATOM 776 C CA . TRP A 1 98 ? 20.123 2.863 -12.834 1.00 94.69 98 TRP A CA 1
ATOM 777 C C . TRP A 1 98 ? 20.505 2.077 -14.099 1.00 94.69 98 TRP A C 1
ATOM 779 O O . TRP A 1 98 ? 20.887 2.656 -15.115 1.00 94.69 98 TRP A O 1
ATOM 789 N N . HIS A 1 99 ? 20.329 0.752 -14.084 1.00 93.50 99 HIS A N 1
ATOM 790 C CA . HIS A 1 99 ? 20.593 -0.093 -15.254 1.00 93.50 99 HIS A CA 1
ATOM 791 C C . HIS A 1 99 ? 19.670 0.220 -16.437 1.00 93.50 99 HIS A C 1
ATOM 793 O O . HIS A 1 99 ? 20.098 0.205 -17.594 1.00 93.50 99 HIS A O 1
ATOM 799 N N . HIS A 1 100 ? 18.393 0.501 -16.171 1.00 94.94 100 HIS A N 1
ATOM 800 C CA . HIS A 1 100 ? 17.454 0.913 -17.212 1.00 94.94 100 HIS A CA 1
ATOM 801 C C . HIS A 1 100 ? 17.802 2.286 -17.791 1.00 94.94 100 HIS A C 1
ATOM 803 O O . HIS A 1 100 ? 17.773 2.438 -19.011 1.00 94.94 100 HIS A O 1
ATOM 809 N N . GLU A 1 101 ? 18.174 3.253 -16.951 1.00 95.12 101 GLU A N 1
ATOM 810 C CA . GLU A 1 101 ? 18.624 4.580 -17.389 1.00 95.12 101 GLU A CA 1
ATOM 811 C C . GLU A 1 101 ? 19.846 4.474 -18.311 1.00 95.12 101 GLU A C 1
ATOM 813 O O . GLU A 1 101 ? 19.845 5.033 -19.409 1.00 95.12 101 GLU A O 1
ATOM 818 N N . TRP A 1 102 ? 20.836 3.661 -17.935 1.00 95.69 102 TRP A N 1
ATOM 819 C CA . TRP A 1 102 ? 22.029 3.444 -18.754 1.00 95.69 102 TRP A CA 1
ATOM 820 C C . TRP A 1 102 ? 21.709 2.814 -20.119 1.00 95.69 102 TRP A C 1
ATOM 822 O O . TRP A 1 102 ? 22.217 3.247 -21.154 1.00 95.69 102 TRP A O 1
ATOM 832 N N . LYS A 1 103 ? 20.818 1.812 -20.151 1.00 96.06 103 LYS A N 1
ATOM 833 C CA . LYS A 1 103 ? 20.368 1.196 -21.411 1.00 96.06 103 LYS A CA 1
ATOM 834 C C . LYS A 1 103 ? 19.631 2.178 -22.317 1.00 96.06 103 LYS A C 1
ATOM 836 O O . LYS A 1 103 ? 19.808 2.119 -23.531 1.00 96.06 103 LYS A O 1
ATOM 841 N N . LEU A 1 104 ? 18.798 3.047 -21.748 1.00 96.88 104 LEU A N 1
ATOM 842 C CA . LEU A 1 104 ? 18.104 4.082 -22.513 1.00 96.88 104 LEU A CA 1
ATOM 843 C C . LEU A 1 104 ? 19.098 5.066 -23.132 1.00 96.88 104 LEU A C 1
ATOM 845 O O . LEU A 1 104 ? 18.950 5.414 -24.301 1.00 96.88 104 LEU A O 1
ATOM 849 N N . GLU A 1 105 ? 20.137 5.454 -22.393 1.00 95.81 105 GLU A N 1
ATOM 850 C CA . GLU A 1 105 ? 21.188 6.326 -22.918 1.00 95.81 105 GLU A CA 1
ATOM 851 C C . GLU A 1 105 ? 21.955 5.670 -24.081 1.00 95.81 105 GLU A C 1
ATOM 853 O O . GLU A 1 105 ? 22.190 6.308 -25.109 1.00 95.81 105 GLU A O 1
ATOM 858 N N . ASP A 1 106 ? 22.304 4.385 -23.962 1.00 97.00 106 ASP A N 1
ATOM 859 C CA . ASP A 1 106 ? 22.969 3.637 -25.037 1.00 97.00 106 ASP A CA 1
ATOM 860 C C . ASP A 1 106 ? 22.095 3.534 -26.299 1.00 97.00 106 ASP A C 1
ATOM 862 O O . ASP A 1 106 ? 22.566 3.766 -27.416 1.00 97.00 10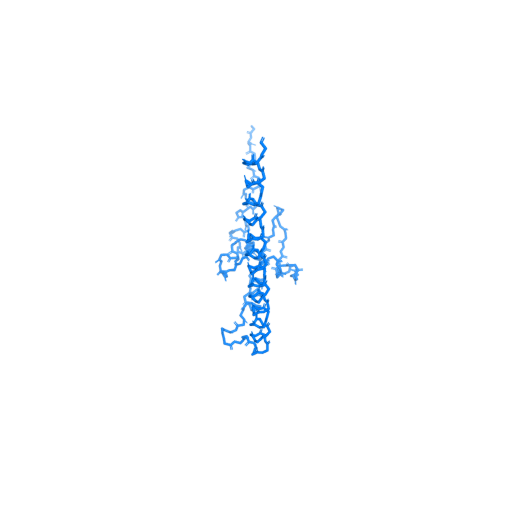6 ASP A O 1
ATOM 866 N N . VAL A 1 107 ? 20.799 3.248 -26.134 1.00 97.00 107 VAL A N 1
ATOM 867 C CA . VAL A 1 107 ? 19.844 3.219 -27.253 1.00 97.00 107 VAL A CA 1
ATOM 868 C C . VAL A 1 107 ? 19.707 4.600 -27.897 1.00 97.00 107 VAL A C 1
ATOM 870 O O . VAL A 1 107 ? 19.733 4.688 -29.123 1.00 97.00 107 VAL A O 1
ATOM 873 N N . SER A 1 108 ? 19.632 5.672 -27.104 1.00 97.00 108 SER A N 1
ATOM 874 C CA . SER A 1 108 ? 19.557 7.045 -27.620 1.00 97.00 108 SER A CA 1
ATOM 875 C C . SER A 1 108 ? 20.776 7.390 -28.476 1.00 97.00 108 SER A C 1
ATOM 877 O O . SER A 1 108 ? 20.627 7.866 -29.597 1.00 97.00 108 SER A O 1
ATOM 879 N N . LYS A 1 109 ? 21.989 7.067 -28.007 1.00 96.19 109 LYS A N 1
ATOM 880 C CA . LYS A 1 109 ? 23.230 7.304 -28.768 1.00 96.19 109 LYS A CA 1
ATOM 881 C C . LYS A 1 109 ? 23.262 6.529 -30.084 1.00 96.19 109 LYS A C 1
ATOM 883 O O . LYS A 1 109 ? 23.758 7.031 -31.094 1.00 96.19 109 LYS A O 1
ATOM 888 N N . LYS A 1 110 ? 22.753 5.294 -30.083 1.00 96.75 110 LYS A N 1
ATOM 889 C CA . LYS A 1 110 ? 22.650 4.476 -31.299 1.00 96.75 110 LYS A CA 1
ATOM 890 C C . LYS A 1 110 ? 21.664 5.075 -32.293 1.00 96.75 110 LYS A C 1
ATOM 892 O O . LYS A 1 110 ? 21.986 5.114 -33.478 1.00 96.75 110 LYS A O 1
ATOM 897 N N . LEU A 1 111 ? 20.517 5.560 -31.819 1.00 97.19 111 LEU A N 1
ATOM 898 C CA . LEU A 1 111 ? 19.522 6.223 -32.657 1.00 97.19 111 LEU A CA 1
ATOM 899 C C . LEU A 1 111 ? 20.104 7.487 -33.304 1.00 97.19 111 LEU A C 1
ATOM 901 O O . LEU A 1 111 ? 20.095 7.587 -34.526 1.00 97.19 111 LEU A O 1
ATOM 905 N N . ASP A 1 112 ? 20.754 8.353 -32.520 1.00 96.44 112 ASP A N 1
ATOM 906 C CA . ASP A 1 112 ? 21.424 9.558 -33.033 1.00 96.44 112 ASP A CA 1
ATOM 907 C C . ASP A 1 112 ? 22.486 9.233 -34.096 1.00 96.44 112 ASP A C 1
ATOM 909 O O . ASP A 1 112 ? 22.696 9.981 -35.054 1.00 96.44 112 ASP A O 1
ATOM 913 N N . SER A 1 113 ? 23.208 8.119 -33.928 1.00 96.81 113 SER A N 1
ATOM 914 C CA . SER A 1 113 ? 24.197 7.676 -34.913 1.00 96.81 113 SER A CA 1
ATOM 915 C C . SER A 1 113 ? 23.548 7.193 -36.209 1.00 96.81 113 SER A C 1
ATOM 917 O O . SER A 1 113 ? 24.110 7.424 -37.281 1.00 96.81 113 SER A O 1
ATOM 919 N N . ILE A 1 114 ? 22.406 6.508 -36.120 1.00 96.88 114 ILE A N 1
ATOM 920 C CA . ILE A 1 114 ? 21.647 6.042 -37.283 1.00 96.88 114 ILE A CA 1
ATOM 921 C C . ILE A 1 114 ? 21.068 7.237 -38.039 1.00 96.88 114 ILE A C 1
ATOM 923 O O . ILE A 1 114 ? 21.273 7.317 -39.248 1.00 96.88 114 ILE A O 1
ATOM 927 N N . ASP A 1 115 ? 20.445 8.184 -37.337 1.00 96.12 115 ASP A N 1
ATOM 928 C CA . ASP A 1 115 ? 19.862 9.387 -37.941 1.00 96.12 115 ASP A CA 1
ATOM 929 C C . ASP A 1 115 ? 20.915 10.189 -38.715 1.00 96.12 115 ASP A C 1
ATOM 931 O O . ASP A 1 115 ? 20.721 10.509 -39.887 1.00 96.12 115 ASP A O 1
ATOM 935 N N . LYS A 1 116 ? 22.105 10.398 -38.133 1.00 95.88 116 LYS A N 1
ATOM 936 C CA . LYS A 1 116 ? 23.219 11.069 -38.830 1.00 95.88 116 LYS A CA 1
ATOM 937 C C . LYS A 1 116 ? 23.658 10.340 -40.100 1.00 95.88 116 LYS A C 1
ATOM 939 O O . LYS A 1 116 ? 23.929 10.979 -41.114 1.00 95.88 116 LYS A O 1
ATOM 944 N N . LYS A 1 117 ? 23.741 9.006 -40.062 1.00 96.00 117 LYS A N 1
ATOM 945 C CA . LYS A 1 117 ? 24.101 8.204 -41.245 1.00 96.00 117 LYS A CA 1
ATOM 946 C C . LYS A 1 117 ? 23.024 8.284 -42.323 1.00 96.00 117 LYS A C 1
ATOM 948 O O . LYS A 1 117 ? 23.357 8.310 -43.505 1.00 96.00 117 LYS A O 1
ATOM 953 N N . LEU A 1 118 ? 21.753 8.319 -41.927 1.00 95.81 118 LEU A N 1
ATOM 954 C CA . LEU A 1 118 ? 20.639 8.469 -42.854 1.00 95.81 118 LEU A CA 1
ATOM 955 C C . LEU A 1 118 ? 20.693 9.833 -43.553 1.00 95.81 118 LEU A C 1
ATOM 957 O O . LEU A 1 118 ? 20.611 9.882 -44.779 1.00 95.81 118 LEU A O 1
ATOM 961 N N . ASP A 1 119 ? 20.933 10.911 -42.803 1.00 95.44 119 ASP A N 1
ATOM 962 C CA . ASP A 1 119 ? 21.118 12.257 -43.356 1.00 95.44 119 ASP A CA 1
ATOM 963 C C . ASP A 1 119 ? 22.282 12.324 -44.355 1.00 95.44 119 ASP A C 1
ATOM 965 O O . ASP A 1 119 ? 22.184 12.972 -45.399 1.00 95.44 119 ASP A O 1
ATOM 969 N N . GLU A 1 120 ? 23.401 11.656 -44.062 1.00 95.06 120 GLU A N 1
ATOM 970 C CA . GLU A 1 120 ? 24.545 11.580 -44.977 1.00 95.06 120 GLU A CA 1
ATOM 971 C C . GLU A 1 120 ? 24.217 10.837 -46.275 1.00 95.06 120 GLU A C 1
ATOM 973 O O . GLU A 1 120 ? 24.677 11.252 -47.339 1.00 95.06 120 GLU A O 1
ATOM 978 N N . ILE A 1 121 ? 23.436 9.755 -46.206 1.00 95.19 121 ILE A N 1
ATOM 979 C CA . ILE A 1 121 ? 22.996 9.006 -47.390 1.00 95.19 121 ILE A CA 1
ATOM 980 C C . ILE A 1 121 ? 22.033 9.852 -48.224 1.00 95.19 121 ILE A C 1
ATOM 982 O O . ILE A 1 121 ? 22.217 9.953 -49.434 1.00 95.19 121 ILE A O 1
ATOM 986 N N . LEU A 1 122 ? 21.052 10.499 -47.588 1.00 93.12 122 LEU A N 1
ATOM 987 C CA . LEU A 1 122 ? 20.079 11.353 -48.272 1.00 93.12 122 LEU A CA 1
ATOM 988 C C . LEU A 1 122 ? 20.739 12.543 -48.975 1.00 93.12 122 LEU A C 1
ATOM 990 O O . LEU A 1 122 ? 20.301 12.919 -50.051 1.00 93.12 122 LEU A O 1
ATOM 994 N N . LYS A 1 123 ? 21.821 13.104 -48.419 1.00 91.69 123 LYS A N 1
ATOM 995 C CA . LYS A 1 123 ? 22.604 14.169 -49.077 1.00 91.69 123 LYS A CA 1
ATOM 996 C C . LYS A 1 123 ? 23.390 13.705 -50.307 1.00 91.69 123 LYS A C 1
ATOM 998 O O . LYS A 1 123 ? 23.888 14.551 -51.045 1.00 91.69 123 LYS A O 1
ATOM 1003 N N . ARG A 1 124 ? 23.594 12.395 -50.478 1.00 88.94 124 ARG A N 1
ATOM 1004 C CA . ARG A 1 124 ? 24.345 11.803 -51.601 1.00 88.94 124 ARG A CA 1
ATOM 1005 C C . ARG A 1 124 ? 23.443 11.294 -52.730 1.00 88.94 124 ARG A C 1
ATOM 1007 O O . ARG A 1 124 ? 23.982 10.887 -53.758 1.00 88.94 124 ARG A O 1
ATOM 1014 N N . LEU A 1 125 ? 22.128 11.270 -52.513 1.00 78.19 125 LEU A N 1
ATOM 1015 C CA . LEU A 1 125 ? 21.098 10.976 -53.513 1.00 78.19 125 LEU A CA 1
ATOM 1016 C C . LEU A 1 125 ? 20.650 12.267 -54.201 1.00 78.19 125 LEU A C 1
ATOM 1018 O O . LEU A 1 125 ? 20.359 12.186 -55.413 1.00 78.19 125 LEU A O 1
#

Organism: NCBI:txid1805585

Sequence (125 aa):
MLRLPDGNKEVKNMYEAAGIGKTMLEVSKELGVSKDVVKYHQRKMNSNESFKANGKIYITPAGVKKIKNSLRKDKEFYSVTFESKLMSQIDDLRSNQWHHEWKLEDVSKKLDSIDKKLDEILKRL

Secondary structure (DSSP, 8-state):
-PPPP-HHHHHHHHHHHTT--EEHHHHHHHHTS-HHHHHHHHTT--TTTEEEETTEEEE-HHHHHHHHHHH---TT-S-HHHHHHHHHHHHHHHHHHHHHHHHHHHHHHHHHHHHHHHHHHHTT-